Protein AF-A0A0C3C8D4-F1 (afdb_monomer)

Solvent-accessible surface area (backbone atoms only — not comparable to full-atom values): 4786 Å² total; per-residue (Å²): 138,77,82,85,70,94,65,95,42,66,66,51,58,46,51,54,50,49,54,50,47,30,68,73,68,66,51,64,98,67,85,79,60,54,78,41,29,38,44,78,75,65,50,44,79,67,53,27,51,50,50,30,54,45,34,38,68,78,69,66,40,87,55,59,50,67,59,47,63,27,80,44,27,53,60,70,73,68,105

Sequence (79 aa):
MEQVSNVTTLEEAFEVLTAKLRAMLQLSDQVIDRNAPLIKLGIDSLVAVQVRSWFLKELKVDMPVLKLLGRAPLANICK

Structure (mmCIF, N/CA/C/O backbone):
data_AF-A0A0C3C8D4-F1
#
_entry.id   AF-A0A0C3C8D4-F1
#
loop_
_atom_site.group_PDB
_atom_site.id
_atom_site.type_symbol
_atom_site.label_atom_id
_atom_site.label_alt_id
_atom_site.label_comp_id
_atom_site.label_asym_id
_atom_site.label_entity_id
_atom_site.label_seq_id
_atom_site.pdbx_PDB_ins_code
_atom_site.Cartn_x
_atom_site.Cartn_y
_atom_site.Cartn_z
_atom_site.occupancy
_atom_site.B_iso_or_equiv
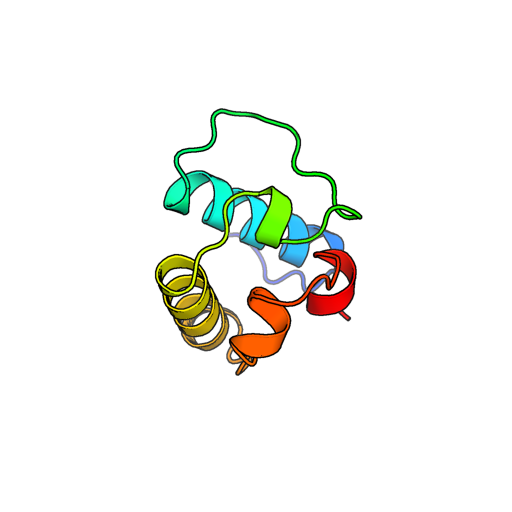_atom_site.auth_seq_id
_atom_site.auth_comp_id
_atom_site.auth_asym_id
_atom_site.auth_atom_id
_atom_site.pdbx_PDB_model_num
ATOM 1 N N . MET A 1 1 ? 5.372 19.941 18.910 1.00 39.78 1 MET A N 1
ATOM 2 C CA . MET A 1 1 ? 5.042 19.358 17.594 1.00 39.78 1 MET A CA 1
ATOM 3 C C . MET A 1 1 ? 4.329 18.049 17.872 1.00 39.78 1 MET A C 1
ATOM 5 O O . MET A 1 1 ? 4.960 17.015 17.987 1.00 39.78 1 MET A O 1
ATOM 9 N N . GLU A 1 2 ? 3.169 18.154 18.504 1.00 42.62 2 GLU A N 1
ATOM 10 C CA . GLU A 1 2 ? 1.846 18.338 17.888 1.00 42.62 2 GLU A CA 1
ATOM 11 C C . GLU A 1 2 ? 1.287 16.973 17.489 1.00 42.62 2 GLU A C 1
ATOM 13 O O . GLU A 1 2 ? 1.832 16.252 16.660 1.00 42.62 2 GLU A O 1
ATOM 18 N N . GLN A 1 3 ? 0.276 16.596 18.263 1.00 48.12 3 GLN A N 1
ATOM 19 C CA . GLN A 1 3 ? -0.395 15.312 18.275 1.00 48.12 3 GLN A CA 1
ATOM 20 C C . GLN A 1 3 ? -1.088 15.126 16.923 1.00 48.12 3 GLN A C 1
ATOM 22 O O . GLN A 1 3 ? -1.927 15.947 16.553 1.00 48.12 3 GLN A O 1
ATOM 27 N N . VAL A 1 4 ? -0.756 14.061 16.188 1.00 48.34 4 VAL A N 1
ATOM 28 C CA . VAL A 1 4 ? -1.520 13.680 14.994 1.00 48.34 4 VAL A CA 1
ATOM 29 C C . VAL A 1 4 ? -2.822 13.055 15.477 1.00 48.34 4 VAL A C 1
ATOM 31 O O . VAL A 1 4 ? -2.914 11.872 15.803 1.00 48.34 4 VAL A O 1
ATOM 34 N N . SER A 1 5 ? -3.798 13.939 15.627 1.00 44.44 5 SER A N 1
ATOM 35 C CA . SER A 1 5 ? -5.205 13.659 15.842 1.00 44.44 5 SER A CA 1
ATOM 36 C C . SER A 1 5 ? -5.696 12.688 14.771 1.00 44.44 5 SER A C 1
ATOM 38 O O . SER A 1 5 ? -5.463 12.902 13.588 1.00 44.44 5 SER A O 1
ATOM 40 N N . ASN A 1 6 ? -6.373 11.623 15.196 1.00 56.47 6 ASN A N 1
ATOM 41 C CA . ASN A 1 6 ? -7.062 10.667 14.333 1.00 56.47 6 ASN A CA 1
ATOM 42 C C . ASN A 1 6 ? -8.038 11.381 13.384 1.00 56.47 6 ASN A C 1
ATOM 44 O O . ASN A 1 6 ? -9.169 11.665 13.780 1.00 56.47 6 ASN A O 1
ATOM 48 N N . VAL A 1 7 ? -7.638 11.635 12.140 1.00 44.84 7 VAL A N 1
ATOM 49 C CA . VAL A 1 7 ? -8.546 12.104 11.094 1.00 44.84 7 VAL A CA 1
ATOM 50 C C . VAL A 1 7 ? -8.531 11.070 9.962 1.00 44.84 7 VAL A C 1
ATOM 52 O O . VAL A 1 7 ? -7.524 10.764 9.332 1.00 44.84 7 VAL A O 1
ATOM 55 N N . THR A 1 8 ? -9.665 10.385 9.811 1.00 57.41 8 THR A N 1
ATOM 56 C CA . THR A 1 8 ? -9.845 9.220 8.933 1.00 57.41 8 THR A CA 1
ATOM 57 C C . THR A 1 8 ? -10.377 9.673 7.576 1.00 57.41 8 THR A C 1
ATOM 59 O O . THR A 1 8 ? -11.477 9.300 7.173 1.00 57.41 8 THR A O 1
ATOM 62 N N . THR A 1 9 ? -9.628 10.526 6.878 1.00 64.38 9 THR A N 1
ATOM 63 C CA . THR A 1 9 ? -9.993 10.961 5.522 1.00 64.38 9 THR A CA 1
ATOM 64 C C . THR A 1 9 ? -9.187 10.185 4.483 1.00 64.38 9 THR A C 1
ATOM 66 O O . THR A 1 9 ? -8.014 9.881 4.697 1.00 64.38 9 THR A O 1
ATOM 69 N N . LEU A 1 10 ? -9.801 9.876 3.333 1.00 65.25 10 LEU A N 1
ATOM 70 C CA . LEU A 1 10 ? -9.150 9.198 2.197 1.00 65.25 10 LEU A CA 1
ATOM 71 C C . LEU A 1 10 ? -7.802 9.834 1.817 1.00 65.25 10 LEU A C 1
ATOM 73 O O . LEU A 1 10 ? -6.873 9.133 1.424 1.00 65.25 10 LEU A O 1
ATOM 77 N N . GLU A 1 11 ? -7.706 11.157 1.948 1.00 68.12 11 GLU A N 1
ATOM 78 C CA . GLU A 1 11 ? -6.509 11.932 1.621 1.00 68.12 11 GL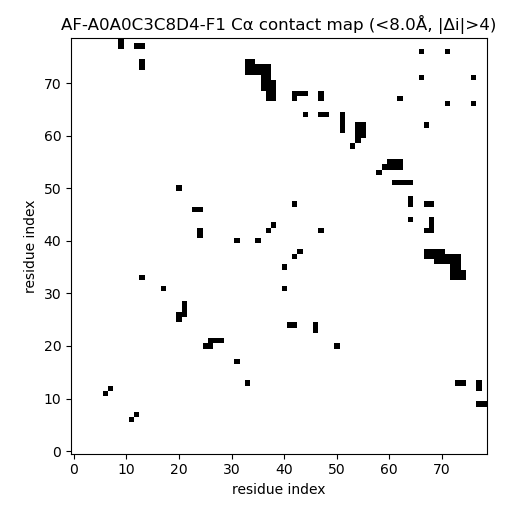U A CA 1
ATOM 79 C C . GLU A 1 11 ? -5.372 11.728 2.632 1.00 68.12 11 GLU A C 1
ATOM 81 O O . GLU A 1 11 ? -4.226 11.568 2.228 1.00 68.12 11 GLU A O 1
ATOM 86 N N . GLU A 1 12 ? -5.663 11.623 3.929 1.00 73.56 12 GLU A N 1
ATOM 87 C CA . GLU A 1 12 ? -4.633 11.343 4.940 1.00 73.56 12 GLU A CA 1
ATOM 88 C C . GLU A 1 12 ? -4.153 9.898 4.888 1.00 73.56 12 GLU A C 1
ATOM 90 O O . GLU A 1 12 ? -2.954 9.643 4.975 1.00 73.56 12 GLU A O 1
ATOM 95 N N . ALA A 1 13 ? -5.063 8.942 4.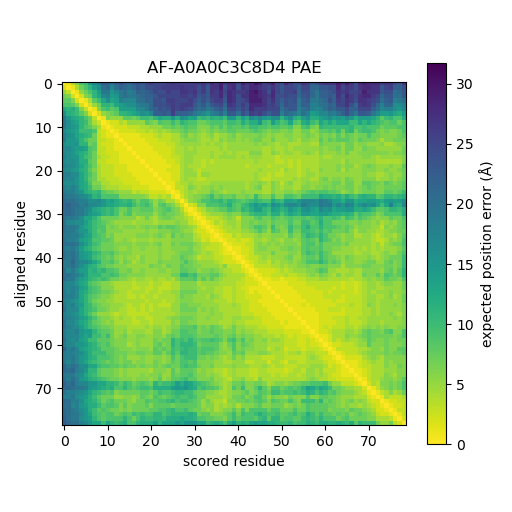678 1.00 72.50 13 ALA A N 1
ATOM 96 C CA . ALA A 1 13 ? -4.675 7.549 4.470 1.00 72.50 13 ALA A CA 1
ATOM 97 C C . ALA A 1 13 ? -3.731 7.414 3.263 1.00 72.50 13 ALA A C 1
ATOM 99 O O . ALA A 1 13 ? -2.763 6.650 3.306 1.00 72.50 13 ALA A O 1
ATOM 100 N N . PHE A 1 14 ? -3.987 8.197 2.210 1.00 74.19 14 PHE A N 1
ATOM 101 C CA . PHE A 1 14 ? -3.125 8.286 1.041 1.00 74.19 14 PHE A CA 1
ATOM 102 C C . PHE A 1 14 ? -1.762 8.898 1.376 1.00 74.19 14 PHE A C 1
ATOM 104 O O . PHE A 1 14 ? -0.746 8.301 1.027 1.00 74.19 14 PHE A O 1
ATOM 111 N N . GLU A 1 15 ? -1.709 10.036 2.069 1.00 78.50 15 GLU A N 1
ATOM 112 C CA . GLU A 1 15 ? -0.451 10.686 2.463 1.00 78.50 15 GLU A CA 1
ATOM 113 C C . GLU A 1 15 ? 0.414 9.775 3.342 1.00 78.50 15 GLU A C 1
ATOM 115 O O . GLU A 1 15 ? 1.600 9.583 3.067 1.00 78.50 15 GLU A O 1
ATOM 120 N N . VAL A 1 16 ? -0.183 9.127 4.346 1.00 80.69 16 VAL A N 1
ATOM 121 C CA . VAL A 1 16 ? 0.531 8.212 5.244 1.00 80.69 16 VAL A CA 1
ATOM 122 C C . VAL A 1 16 ? 1.043 6.987 4.483 1.00 80.69 16 VAL A C 1
ATOM 124 O O . VAL A 1 16 ? 2.208 6.607 4.644 1.00 80.69 16 VAL A O 1
ATOM 127 N N . LEU A 1 17 ? 0.219 6.381 3.619 1.00 77.69 17 LEU A N 1
ATOM 128 C CA . LEU A 1 17 ? 0.653 5.261 2.784 1.00 77.69 17 LEU A CA 1
ATOM 129 C C . LEU A 1 17 ? 1.780 5.691 1.841 1.00 77.69 17 LEU A C 1
ATOM 131 O O . LEU A 1 17 ? 2.783 4.996 1.722 1.00 77.69 17 LEU A O 1
ATOM 135 N N . THR A 1 18 ? 1.654 6.852 1.211 1.00 78.31 18 THR A N 1
ATOM 136 C CA . THR A 1 18 ? 2.643 7.392 0.278 1.00 78.31 18 THR A CA 1
ATOM 137 C C . THR A 1 18 ? 3.970 7.667 0.979 1.00 78.31 18 THR A C 1
ATOM 139 O O . THR A 1 18 ? 5.019 7.241 0.497 1.00 78.31 18 THR A O 1
ATOM 142 N N . ALA A 1 19 ? 3.946 8.302 2.151 1.00 81.81 19 ALA A N 1
ATOM 143 C CA . ALA A 1 19 ? 5.128 8.505 2.981 1.00 81.81 19 ALA A CA 1
ATOM 144 C C . ALA A 1 19 ? 5.769 7.168 3.383 1.00 81.81 19 ALA A C 1
ATOM 146 O O . ALA A 1 19 ? 6.991 7.011 3.311 1.00 81.81 19 ALA A O 1
ATOM 147 N N . LYS A 1 20 ? 4.952 6.168 3.740 1.00 82.12 20 LYS A N 1
ATOM 148 C CA . LYS A 1 20 ? 5.445 4.835 4.090 1.00 82.12 20 LYS A CA 1
ATOM 149 C C . LYS A 1 20 ? 6.080 4.123 2.899 1.00 82.12 20 LYS A C 1
ATOM 151 O O . LYS A 1 20 ? 7.145 3.531 3.051 1.00 82.12 20 LYS A O 1
ATOM 156 N N . LEU A 1 21 ? 5.460 4.209 1.725 1.00 79.50 21 LEU A N 1
ATOM 157 C CA . LEU A 1 21 ? 5.975 3.644 0.483 1.00 79.50 21 LEU A CA 1
ATOM 158 C C . LEU A 1 21 ? 7.273 4.315 0.057 1.00 79.50 21 LEU A C 1
ATOM 160 O O . LEU A 1 21 ? 8.213 3.609 -0.285 1.00 79.50 21 LEU A O 1
ATOM 164 N N . ARG A 1 22 ? 7.371 5.645 0.153 1.00 81.06 22 ARG A N 1
ATOM 165 C CA . ARG A 1 22 ? 8.625 6.372 -0.093 1.00 81.06 22 ARG A CA 1
ATOM 166 C C . ARG A 1 22 ? 9.741 5.883 0.822 1.00 81.06 22 ARG A C 1
ATOM 168 O O . ARG A 1 22 ? 10.829 5.586 0.342 1.00 81.06 22 ARG A O 1
ATOM 175 N N . ALA A 1 23 ? 9.451 5.720 2.114 1.00 82.44 23 ALA A N 1
ATOM 176 C CA . ALA A 1 23 ? 10.418 5.199 3.076 1.00 82.44 23 ALA A CA 1
ATOM 177 C C . ALA A 1 23 ? 10.832 3.743 2.784 1.00 82.44 23 ALA A C 1
ATOM 179 O O . ALA A 1 23 ? 12.004 3.407 2.927 1.00 82.44 23 ALA A O 1
ATOM 180 N N . MET A 1 24 ? 9.896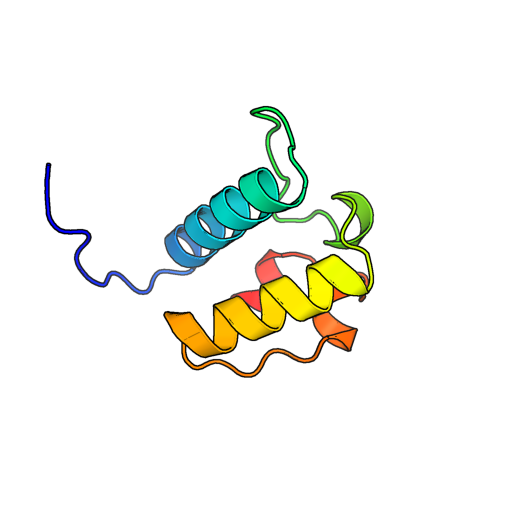 2.881 2.368 1.00 80.50 24 MET A N 1
ATOM 181 C CA . MET A 1 24 ? 10.176 1.473 2.043 1.00 80.50 24 MET A CA 1
ATOM 182 C C . MET A 1 24 ? 10.949 1.308 0.731 1.00 80.50 24 MET A C 1
ATOM 184 O O . MET A 1 24 ? 11.877 0.510 0.658 1.00 80.50 24 MET A O 1
ATOM 188 N N . LEU A 1 25 ? 10.563 2.058 -0.299 1.00 77.50 25 LEU A N 1
ATOM 189 C CA . LEU A 1 25 ? 11.107 1.960 -1.655 1.00 77.50 25 LEU A CA 1
ATOM 190 C C . LEU A 1 25 ? 12.307 2.887 -1.880 1.00 77.50 25 LEU A C 1
ATOM 192 O O . LEU A 1 25 ? 12.841 2.932 -2.984 1.00 77.50 25 LEU A O 1
ATOM 196 N N . GLN A 1 26 ? 12.708 3.643 -0.850 1.00 80.00 26 GLN A N 1
ATOM 197 C CA . GLN A 1 26 ? 13.750 4.671 -0.923 1.00 80.00 26 GLN A CA 1
ATOM 198 C C . GLN A 1 26 ? 13.535 5.636 -2.096 1.00 80.00 26 GLN A C 1
ATOM 200 O O . GLN A 1 26 ? 14.484 6.136 -2.705 1.00 80.00 26 GLN A O 1
ATOM 205 N N . LEU A 1 27 ? 12.267 5.894 -2.426 1.00 73.44 27 LEU A N 1
ATOM 206 C CA . LEU A 1 27 ? 11.932 6.869 -3.445 1.00 73.44 27 LEU A CA 1
ATOM 207 C C . LEU A 1 27 ? 12.337 8.234 -2.896 1.00 73.44 27 LEU A C 1
ATOM 209 O O . LEU A 1 27 ? 11.983 8.601 -1.773 1.00 73.44 27 LEU A O 1
ATOM 213 N N . SER A 1 28 ? 13.074 8.986 -3.711 1.00 65.38 28 SER A N 1
ATOM 214 C CA . SER A 1 28 ? 13.276 10.425 -3.524 1.00 65.38 28 SER A CA 1
ATOM 215 C C . SER A 1 28 ? 11.906 11.118 -3.456 1.00 65.38 28 SER A C 1
ATOM 217 O O . SER A 1 28 ? 10.887 10.456 -3.638 1.00 65.38 28 SER A O 1
ATOM 219 N N . ASP A 1 29 ? 11.843 12.433 -3.248 1.00 65.56 29 ASP A N 1
ATOM 220 C CA . ASP A 1 29 ? 10.600 13.221 -3.098 1.00 65.56 29 ASP A CA 1
ATOM 221 C C . ASP A 1 29 ? 9.702 13.286 -4.368 1.00 65.56 29 ASP A C 1
ATOM 223 O O . ASP A 1 29 ? 9.077 14.287 -4.705 1.00 65.56 29 ASP A O 1
ATOM 227 N N . GLN A 1 30 ? 9.668 12.200 -5.136 1.00 67.94 30 GLN A N 1
ATOM 228 C CA . GLN A 1 30 ? 8.845 11.967 -6.293 1.00 67.94 30 GLN A CA 1
ATOM 229 C C . GLN A 1 30 ? 7.372 12.013 -5.896 1.00 67.94 30 GLN A C 1
ATOM 231 O O . GLN A 1 30 ? 6.914 11.434 -4.898 1.00 67.94 30 GLN A O 1
ATOM 236 N N . VAL A 1 31 ? 6.617 12.709 -6.735 1.00 69.50 31 VAL A N 1
ATOM 237 C CA . VAL A 1 31 ? 5.165 12.775 -6.660 1.00 69.50 31 VAL A CA 1
ATOM 238 C C . VAL A 1 31 ? 4.622 11.395 -7.023 1.00 69.50 31 VAL A C 1
ATOM 240 O O . VAL A 1 31 ? 4.746 10.947 -8.161 1.00 69.50 31 VAL A O 1
ATOM 243 N N . ILE A 1 32 ? 4.043 10.704 -6.044 1.00 74.56 32 ILE A N 1
ATOM 244 C CA . ILE A 1 32 ? 3.357 9.434 -6.275 1.00 74.56 32 ILE A CA 1
ATOM 245 C C . ILE A 1 32 ? 1.968 9.756 -6.827 1.00 74.56 32 ILE A C 1
ATOM 247 O O . ILE A 1 32 ? 1.159 10.408 -6.168 1.00 74.56 32 ILE A O 1
ATOM 251 N N . ASP A 1 33 ? 1.694 9.310 -8.051 1.00 74.69 33 ASP A N 1
ATOM 252 C CA . ASP A 1 33 ? 0.380 9.478 -8.666 1.00 74.69 33 ASP A CA 1
ATOM 253 C C . ASP A 1 33 ? -0.630 8.507 -8.034 1.00 74.69 33 ASP A C 1
ATOM 255 O O . ASP A 1 33 ? -0.456 7.288 -8.032 1.00 74.69 33 ASP A O 1
ATOM 259 N N . ARG A 1 34 ? -1.725 9.066 -7.520 1.00 71.69 34 ARG A N 1
ATOM 260 C CA . ARG A 1 34 ? -2.831 8.347 -6.865 1.00 71.69 34 ARG A CA 1
ATOM 261 C C . ARG A 1 34 ? -3.555 7.386 -7.802 1.00 71.69 34 ARG A C 1
ATOM 263 O O . ARG A 1 34 ? -4.128 6.388 -7.358 1.00 71.69 34 ARG A O 1
ATOM 270 N N . ASN A 1 35 ? -3.523 7.704 -9.093 1.00 74.38 35 ASN A N 1
ATOM 271 C CA . ASN A 1 35 ? -4.112 6.904 -10.155 1.00 74.38 35 ASN A CA 1
ATOM 272 C C . ASN A 1 35 ? -3.117 5.891 -10.728 1.00 74.38 35 ASN A C 1
ATOM 274 O O . ASN A 1 35 ? -3.514 5.015 -11.501 1.00 74.38 35 ASN A O 1
ATOM 278 N N . ALA A 1 36 ? -1.834 5.978 -10.360 1.00 74.50 36 ALA A N 1
ATOM 279 C CA . ALA A 1 36 ? -0.858 5.006 -10.804 1.00 74.50 36 ALA A CA 1
ATOM 280 C C . ALA A 1 36 ? -1.078 3.659 -10.094 1.00 74.50 36 ALA A C 1
ATOM 282 O O . ALA A 1 36 ? -1.380 3.608 -8.897 1.00 74.50 36 ALA A O 1
ATOM 283 N N . PRO A 1 37 ? -0.898 2.544 -10.819 1.00 73.75 37 PRO A N 1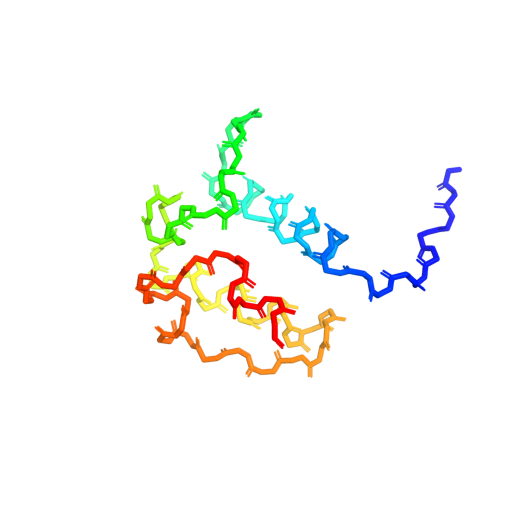
ATOM 284 C CA . PRO A 1 37 ? -0.826 1.228 -10.210 1.00 73.75 37 PRO A CA 1
ATOM 285 C C . PRO A 1 37 ? 0.324 1.162 -9.205 1.00 73.75 37 PRO A C 1
ATOM 287 O O . PRO A 1 37 ? 1.438 1.576 -9.527 1.00 73.75 37 PRO A O 1
ATOM 290 N N . LEU A 1 38 ? 0.090 0.539 -8.051 1.00 74.88 38 LEU A N 1
ATOM 291 C CA . LEU A 1 38 ? 1.127 0.264 -7.049 1.00 74.88 38 LEU A CA 1
ATOM 292 C C . LEU A 1 38 ? 2.385 -0.382 -7.648 1.00 74.88 38 LEU A C 1
ATOM 294 O O . LEU A 1 38 ? 3.505 0.010 -7.339 1.00 74.88 38 LEU A O 1
ATOM 298 N N . ILE A 1 39 ? 2.208 -1.318 -8.581 1.00 75.06 39 ILE A N 1
ATOM 299 C CA . ILE A 1 39 ? 3.320 -1.991 -9.260 1.00 75.06 39 ILE A CA 1
ATOM 300 C C . ILE A 1 39 ? 4.222 -1.035 -10.061 1.00 75.06 39 ILE A C 1
ATOM 302 O O . ILE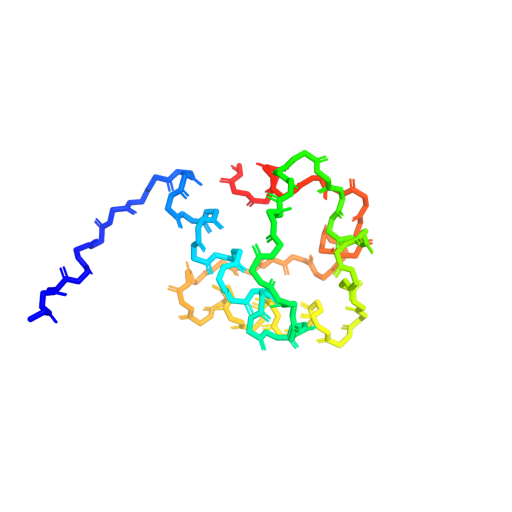 A 1 39 ? 5.409 -1.303 -10.214 1.00 75.06 39 ILE A O 1
ATOM 306 N N . LYS A 1 40 ? 3.704 0.110 -10.539 1.00 75.06 40 LYS A N 1
ATOM 307 C CA . LYS A 1 40 ? 4.535 1.131 -11.204 1.00 75.06 40 LYS A CA 1
ATOM 308 C C . LYS A 1 40 ? 5.450 1.872 -10.232 1.00 75.06 40 LYS A C 1
ATOM 310 O O . LYS A 1 40 ? 6.445 2.430 -10.674 1.00 75.06 40 LYS A O 1
ATOM 315 N N . LEU A 1 41 ? 5.125 1.871 -8.941 1.00 73.56 41 LEU A N 1
ATOM 316 C CA . LEU A 1 41 ? 5.945 2.492 -7.902 1.00 73.56 41 LEU A CA 1
ATOM 317 C C . LEU A 1 41 ? 7.126 1.603 -7.490 1.00 73.56 41 LEU A C 1
ATOM 319 O O . LEU A 1 41 ? 7.962 2.045 -6.717 1.00 73.56 41 LEU A O 1
ATOM 323 N N . GLY A 1 42 ? 7.211 0.371 -8.003 1.00 75.81 42 GLY A N 1
ATOM 324 C CA . GLY A 1 42 ? 8.229 -0.600 -7.597 1.00 75.81 42 GLY A CA 1
ATOM 325 C C . GLY A 1 42 ? 7.785 -1.501 -6.446 1.00 75.81 42 GLY A C 1
ATOM 326 O O . GLY A 1 42 ? 8.622 -2.133 -5.813 1.00 75.81 42 GLY A O 1
ATOM 327 N N . ILE A 1 43 ? 6.477 -1.579 -6.169 1.00 79.25 43 ILE A N 1
ATOM 328 C CA . ILE A 1 43 ? 5.925 -2.551 -5.218 1.00 79.25 43 ILE A CA 1
ATOM 329 C C . ILE A 1 43 ? 6.206 -3.960 -5.746 1.00 79.25 43 ILE A C 1
ATOM 331 O O . ILE A 1 43 ? 5.608 -4.396 -6.732 1.00 79.25 43 ILE A O 1
ATOM 335 N N . ASP A 1 44 ? 7.104 -4.665 -5.069 1.00 81.75 44 ASP A N 1
ATOM 336 C CA . ASP A 1 44 ? 7.375 -6.082 -5.277 1.00 81.75 44 ASP A CA 1
ATOM 337 C C . ASP A 1 44 ? 6.629 -6.948 -4.243 1.00 81.75 44 ASP A C 1
ATOM 339 O O . ASP A 1 44 ? 5.921 -6.454 -3.357 1.00 81.75 44 ASP A O 1
ATOM 343 N N . SER A 1 45 ? 6.776 -8.269 -4.348 1.00 81.88 45 SER A N 1
ATOM 344 C CA . SER A 1 45 ? 6.159 -9.224 -3.420 1.00 81.88 45 SER A CA 1
ATOM 345 C C . SER A 1 45 ? 6.567 -9.009 -1.958 1.00 81.88 45 SER A C 1
ATOM 347 O O . SER A 1 45 ? 5.757 -9.252 -1.065 1.00 81.88 45 SER A O 1
ATOM 349 N N . LEU A 1 46 ? 7.794 -8.552 -1.693 1.00 83.50 46 LEU A N 1
ATOM 350 C CA . LEU A 1 46 ? 8.305 -8.333 -0.342 1.00 83.50 46 LEU A CA 1
ATOM 351 C C . LEU A 1 46 ? 7.721 -7.050 0.257 1.00 83.50 46 LEU A C 1
ATOM 353 O O . LEU A 1 46 ? 7.196 -7.067 1.372 1.00 83.50 46 LEU A O 1
ATOM 357 N N . VAL A 1 47 ? 7.744 -5.959 -0.504 1.00 81.88 47 VAL A N 1
ATOM 358 C CA . VAL A 1 47 ? 7.156 -4.673 -0.126 1.00 81.88 47 VAL A CA 1
ATOM 359 C C . VAL A 1 47 ? 5.650 -4.823 0.071 1.00 81.88 47 VAL A C 1
ATOM 361 O O . VAL A 1 47 ? 5.113 -4.312 1.049 1.00 81.88 47 VAL A O 1
ATOM 364 N N . ALA A 1 48 ? 4.958 -5.600 -0.765 1.00 83.81 48 ALA A N 1
ATOM 365 C CA . ALA A 1 48 ? 3.533 -5.868 -0.589 1.00 83.81 48 ALA A CA 1
ATOM 366 C C . ALA A 1 48 ? 3.220 -6.563 0.755 1.00 83.81 48 ALA A C 1
ATOM 368 O O . ALA A 1 48 ? 2.251 -6.207 1.429 1.00 83.81 48 ALA A O 1
ATOM 369 N N . VAL A 1 49 ? 4.056 -7.508 1.202 1.00 86.50 49 VAL A N 1
ATOM 370 C CA . VAL A 1 49 ? 3.914 -8.143 2.527 1.00 86.50 49 VAL A CA 1
ATOM 371 C C . VAL A 1 49 ? 4.201 -7.151 3.662 1.00 86.50 49 VAL A C 1
ATOM 373 O O . VAL A 1 49 ? 3.493 -7.156 4.676 1.00 86.50 49 VAL A O 1
ATOM 376 N N . GLN A 1 50 ? 5.192 -6.271 3.495 1.00 85.00 50 GLN A N 1
ATOM 377 C CA . GLN A 1 50 ? 5.495 -5.226 4.477 1.00 85.00 50 GLN A CA 1
ATOM 378 C C . GLN A 1 50 ? 4.353 -4.211 4.601 1.00 85.00 50 GLN A C 1
ATOM 380 O O . GLN A 1 50 ? 3.941 -3.886 5.715 1.00 85.00 50 GLN A O 1
ATOM 385 N N . VAL A 1 51 ? 3.801 -3.755 3.474 1.00 81.25 51 VAL A N 1
ATOM 386 C CA . VAL A 1 51 ? 2.661 -2.831 3.421 1.00 81.25 51 VAL A CA 1
ATOM 387 C C . VAL A 1 51 ? 1.440 -3.462 4.078 1.00 81.25 51 VAL A C 1
ATOM 389 O O . VAL A 1 51 ? 0.845 -2.837 4.950 1.00 81.25 51 VAL A O 1
ATOM 392 N N . ARG A 1 52 ? 1.106 -4.720 3.756 1.00 85.50 52 ARG A N 1
ATOM 393 C CA . ARG A 1 52 ? 0.030 -5.455 4.443 1.00 85.50 52 ARG A CA 1
ATOM 394 C C . ARG A 1 52 ? 0.238 -5.489 5.957 1.00 85.50 52 ARG A C 1
ATOM 396 O O . ARG A 1 52 ? -0.688 -5.192 6.705 1.00 85.50 52 ARG A O 1
ATOM 403 N N . SER A 1 53 ? 1.439 -5.847 6.409 1.00 87.56 53 SER A N 1
ATOM 404 C CA . SER A 1 53 ? 1.743 -5.935 7.844 1.00 87.56 53 SER A CA 1
ATOM 405 C C . SER A 1 53 ? 1.598 -4.578 8.536 1.00 87.56 53 SER A C 1
ATOM 407 O O . SER A 1 53 ? 1.119 -4.501 9.664 1.00 87.56 53 SER A O 1
ATOM 409 N N . TRP A 1 54 ? 1.972 -3.500 7.845 1.00 85.06 54 TRP A N 1
ATOM 41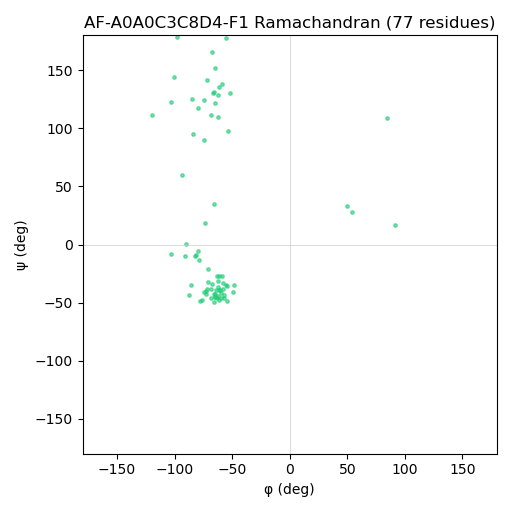0 C CA . TRP A 1 54 ? 1.801 -2.133 8.322 1.00 85.06 54 TRP A CA 1
ATOM 411 C C . TRP A 1 54 ? 0.323 -1.723 8.386 1.00 85.06 54 TRP A C 1
ATOM 413 O O . TRP A 1 54 ? -0.110 -1.232 9.423 1.00 85.06 54 TRP A O 1
ATOM 423 N N . PHE A 1 55 ? -0.473 -2.007 7.351 1.00 81.31 55 PHE A N 1
ATOM 424 C CA . PHE A 1 55 ? -1.925 -1.781 7.351 1.00 81.31 55 PHE A CA 1
ATOM 425 C C . PHE A 1 55 ? -2.620 -2.514 8.500 1.00 81.31 55 PHE A C 1
ATOM 427 O O . PHE A 1 55 ? -3.455 -1.940 9.197 1.00 81.31 55 PHE A O 1
ATOM 434 N N . LEU A 1 56 ? -2.241 -3.768 8.744 1.00 83.50 56 LEU A N 1
ATOM 435 C CA . LEU A 1 56 ? -2.796 -4.553 9.839 1.00 83.50 56 LEU A CA 1
ATOM 436 C C . LEU A 1 56 ? -2.386 -3.996 11.212 1.00 83.50 56 LEU A C 1
ATOM 438 O O . LEU A 1 56 ? -3.164 -4.061 12.160 1.00 83.50 56 LEU A O 1
ATOM 442 N N . LYS A 1 57 ? -1.179 -3.433 11.329 1.00 83.00 57 LYS A N 1
ATOM 443 C CA . LYS A 1 57 ? -0.664 -2.872 12.582 1.00 83.00 57 LYS A CA 1
ATOM 444 C C . LYS A 1 57 ? -1.241 -1.489 12.896 1.00 83.00 57 LYS A C 1
ATOM 446 O O . LYS A 1 57 ? -1.690 -1.274 14.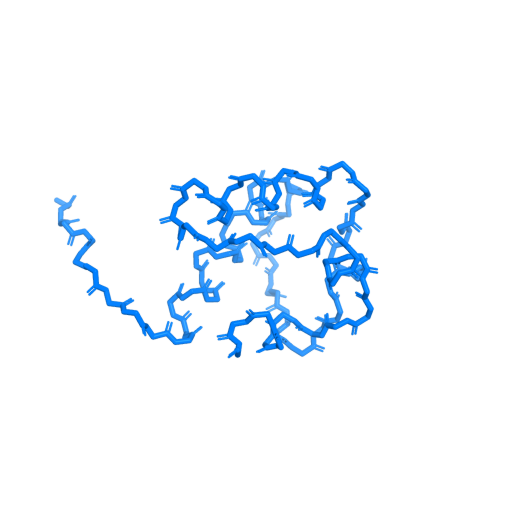017 1.00 83.00 57 LYS A O 1
ATOM 451 N N . GLU A 1 58 ? -1.226 -0.576 11.928 1.00 80.50 58 GLU A N 1
ATOM 452 C CA . GLU A 1 58 ? -1.629 0.822 12.124 1.00 80.50 58 GLU A CA 1
ATOM 453 C C . GLU A 1 58 ? -3.131 1.027 11.921 1.00 80.50 58 GLU A C 1
ATOM 455 O O . GLU A 1 58 ? -3.779 1.706 12.711 1.00 80.50 58 GLU A O 1
ATOM 460 N N . LEU A 1 59 ? -3.699 0.420 10.875 1.00 73.25 59 LEU A N 1
ATOM 461 C CA . LEU A 1 59 ? -5.093 0.631 10.472 1.00 73.25 59 LEU A CA 1
ATOM 462 C C . LEU A 1 59 ? -6.011 -0.526 10.889 1.00 73.25 59 LEU A C 1
ATOM 464 O O . LEU A 1 59 ? -7.226 -0.415 10.762 1.00 73.25 59 LEU A O 1
ATOM 468 N N . LYS A 1 60 ? -5.451 -1.638 11.391 1.00 78.25 60 LYS A N 1
ATOM 469 C CA . LYS A 1 60 ? -6.180 -2.886 11.690 1.00 78.25 60 LYS A CA 1
ATOM 470 C C . LYS A 1 60 ? -6.982 -3.421 10.498 1.00 78.25 60 LYS A C 1
ATOM 472 O O . LYS A 1 60 ? -7.970 -4.130 10.676 1.00 78.25 60 LYS A O 1
ATOM 477 N N . VAL A 1 61 ? -6.527 -3.113 9.283 1.00 77.62 61 VAL A N 1
ATOM 478 C CA . VAL A 1 61 ? -7.123 -3.577 8.026 1.00 77.62 61 VAL A CA 1
ATOM 479 C C . VAL A 1 61 ? -6.269 -4.706 7.459 1.00 77.62 61 VAL A C 1
ATOM 481 O O . VAL A 1 61 ? -5.082 -4.517 7.195 1.00 77.62 61 VAL A O 1
ATOM 484 N N . ASP A 1 62 ? -6.866 -5.879 7.233 1.00 79.44 62 ASP A N 1
ATOM 485 C CA . ASP A 1 62 ? -6.188 -6.970 6.526 1.00 79.44 62 ASP A CA 1
ATOM 486 C C . ASP A 1 62 ? -6.333 -6.787 5.009 1.00 79.44 62 ASP A C 1
ATOM 488 O O . ASP A 1 62 ? -7.340 -7.150 4.398 1.00 79.44 62 ASP A O 1
ATOM 492 N N . MET A 1 63 ? -5.318 -6.174 4.398 1.00 76.19 63 MET A N 1
ATOM 493 C CA . MET A 1 63 ? -5.266 -5.952 2.955 1.00 76.19 63 MET A CA 1
ATOM 494 C C . MET A 1 63 ? -4.708 -7.193 2.234 1.00 76.19 63 MET A C 1
ATOM 496 O O . MET A 1 63 ? -3.578 -7.604 2.517 1.00 76.19 63 MET A O 1
ATOM 500 N N . PRO A 1 64 ? -5.409 -7.766 1.237 1.00 81.50 64 PRO A N 1
ATOM 501 C CA . PRO A 1 64 ? -4.868 -8.862 0.441 1.00 81.50 64 PRO A CA 1
ATOM 502 C C . PRO A 1 64 ? -3.611 -8.431 -0.326 1.00 81.50 64 PRO A C 1
ATOM 504 O O . PRO A 1 64 ? -3.650 -7.467 -1.092 1.00 81.50 64 PRO A O 1
ATOM 507 N N . VAL A 1 65 ? -2.522 -9.199 -0.214 1.00 81.44 65 VAL A N 1
ATOM 508 C CA . VAL A 1 65 ? -1.271 -8.961 -0.969 1.00 81.44 65 VAL A CA 1
ATOM 509 C C . VAL A 1 65 ? -1.532 -8.922 -2.480 1.00 81.44 65 VAL A C 1
ATOM 511 O O . VAL A 1 65 ? -0.956 -8.109 -3.192 1.00 81.44 65 VAL A O 1
ATOM 514 N N . LEU A 1 66 ? -2.479 -9.727 -2.971 1.00 78.94 66 LEU A N 1
ATOM 515 C CA . LEU A 1 66 ? -2.903 -9.718 -4.375 1.00 78.94 66 LEU A CA 1
ATOM 516 C C . LEU A 1 66 ? -3.521 -8.384 -4.817 1.00 78.94 66 LEU A C 1
ATOM 518 O O . LEU A 1 66 ? -3.368 -8.007 -5.974 1.00 78.94 66 LEU A O 1
ATOM 522 N N . LYS A 1 67 ? -4.195 -7.648 -3.921 1.00 76.62 67 LYS A N 1
ATOM 523 C CA . LYS A 1 67 ? -4.684 -6.296 -4.235 1.00 76.62 67 LYS A CA 1
ATOM 524 C C . LYS A 1 67 ? -3.530 -5.295 -4.331 1.00 76.62 67 LYS A C 1
ATOM 526 O O . LYS A 1 67 ? -3.616 -4.379 -5.139 1.00 76.62 67 LYS A O 1
ATOM 531 N N . LEU A 1 68 ? -2.463 -5.495 -3.552 1.00 76.50 68 LEU A N 1
ATOM 532 C CA . LEU A 1 68 ? -1.260 -4.654 -3.573 1.00 76.50 68 LEU A CA 1
ATOM 533 C C . LEU A 1 68 ? -0.388 -4.907 -4.811 1.00 76.50 68 LEU A C 1
ATOM 535 O O . LEU A 1 68 ? 0.116 -3.971 -5.419 1.00 76.50 68 LEU A O 1
ATOM 539 N N . LEU A 1 69 ? -0.246 -6.174 -5.203 1.00 77.62 69 LEU A N 1
ATOM 540 C CA . LEU A 1 69 ? 0.453 -6.589 -6.426 1.00 77.62 69 LEU A CA 1
ATOM 541 C C . LEU A 1 69 ? -0.400 -6.414 -7.688 1.00 77.62 69 LEU A C 1
ATOM 543 O O . LEU A 1 69 ? 0.101 -6.499 -8.810 1.00 77.62 69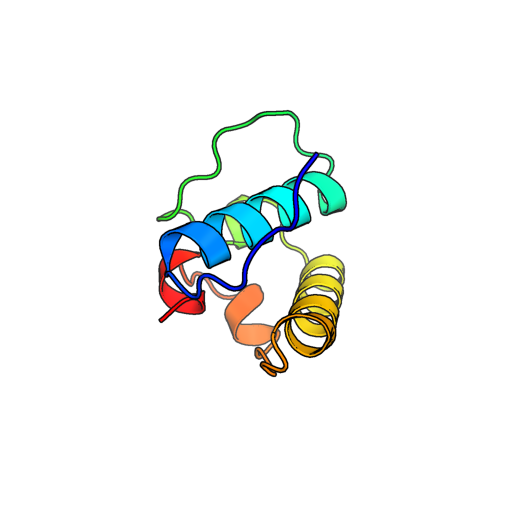 LEU A O 1
ATOM 547 N N . GLY A 1 70 ? -1.701 -6.195 -7.517 1.00 70.62 70 GLY A N 1
ATOM 548 C CA . GLY A 1 70 ? -2.618 -5.941 -8.610 1.00 70.62 70 GLY A CA 1
ATOM 549 C C . GLY A 1 70 ? -2.343 -4.601 -9.290 1.00 70.62 70 GLY A C 1
ATOM 550 O O . GLY A 1 70 ? -1.702 -3.701 -8.753 1.00 70.62 70 GLY A O 1
ATOM 551 N N . ARG A 1 71 ? -2.926 -4.410 -10.476 1.00 68.00 71 ARG A N 1
ATOM 552 C CA . ARG A 1 71 ? -2.960 -3.098 -11.151 1.00 68.00 71 ARG A CA 1
ATOM 553 C C . ARG A 1 71 ? -3.947 -2.114 -10.511 1.00 68.00 71 ARG A C 1
ATOM 555 O O . ARG A 1 71 ? -4.359 -1.158 -11.162 1.00 68.00 71 ARG A O 1
ATOM 562 N N . ALA A 1 72 ? -4.357 -2.358 -9.268 1.00 70.56 72 ALA A N 1
ATOM 563 C CA . ALA A 1 72 ? -5.256 -1.460 -8.573 1.00 70.56 72 ALA A CA 1
ATOM 564 C C . ALA A 1 72 ? -4.539 -0.117 -8.338 1.00 70.56 72 ALA A C 1
ATOM 566 O O . ALA A 1 72 ? -3.388 -0.110 -7.887 1.00 70.56 72 ALA A O 1
ATOM 567 N N . PRO A 1 73 ? -5.188 1.013 -8.660 1.00 69.38 73 PRO A N 1
ATOM 568 C CA . PRO A 1 73 ? -4.676 2.314 -8.268 1.00 69.38 73 PRO A CA 1
ATOM 569 C C . PRO A 1 73 ? -4.706 2.433 -6.745 1.00 69.38 73 PRO A C 1
ATOM 571 O O . PRO A 1 73 ? -5.570 1.842 -6.088 1.00 69.38 73 PRO A O 1
ATOM 574 N N . LEU A 1 74 ? -3.798 3.232 -6.187 1.00 69.00 74 LEU A N 1
ATOM 575 C CA . LEU A 1 74 ? -3.730 3.476 -4.742 1.00 69.00 74 LEU A CA 1
ATOM 576 C C . LEU A 1 74 ? -5.079 3.973 -4.191 1.00 69.00 74 LEU A C 1
ATOM 578 O O . LEU A 1 74 ? -5.510 3.560 -3.120 1.00 69.00 74 LEU A O 1
ATOM 582 N N . ALA A 1 75 ? -5.803 4.775 -4.976 1.00 68.31 75 ALA A N 1
ATOM 583 C CA . ALA A 1 75 ? -7.138 5.262 -4.633 1.00 68.31 75 ALA A CA 1
ATOM 584 C C . ALA A 1 75 ? -8.182 4.147 -4.389 1.00 68.31 75 ALA A C 1
ATOM 586 O O . ALA A 1 75 ? -9.127 4.349 -3.632 1.00 68.31 75 ALA A O 1
ATOM 587 N N . ASN A 1 76 ? -8.023 2.963 -4.994 1.00 70.50 76 ASN A N 1
ATOM 588 C CA . ASN A 1 76 ? -8.924 1.822 -4.779 1.00 70.50 76 ASN A CA 1
ATOM 589 C C . ASN A 1 76 ? -8.611 1.027 -3.502 1.00 70.50 76 ASN A C 1
ATOM 591 O O . ASN A 1 76 ? -9.370 0.128 -3.155 1.00 70.50 76 ASN A O 1
ATOM 595 N N . ILE A 1 77 ? -7.489 1.311 -2.842 1.00 68.19 77 ILE A N 1
ATOM 596 C CA . ILE A 1 77 ? -7.086 0.675 -1.580 1.00 68.19 77 ILE A CA 1
ATOM 597 C C . ILE A 1 77 ? -7.712 1.400 -0.401 1.00 68.19 77 ILE A C 1
ATOM 599 O O . ILE A 1 77 ? -8.062 0.773 0.591 1.00 68.19 77 ILE A O 1
ATOM 603 N N . CYS A 1 78 ? -7.851 2.718 -0.526 1.00 63.25 78 CYS A N 1
ATOM 604 C CA . CYS A 1 78 ? -8.455 3.555 0.497 1.00 63.25 78 CYS A CA 1
ATOM 605 C C . CYS A 1 78 ? -9.998 3.554 0.438 1.00 63.25 78 CYS A C 1
ATOM 607 O O . CYS A 1 78 ? -10.614 4.058 1.368 1.00 63.25 78 CYS A O 1
ATOM 609 N N . LYS A 1 79 ? -10.615 2.993 -0.616 1.00 56.59 79 LYS A N 1
ATOM 610 C CA . LYS A 1 79 ? -12.070 2.763 -0.723 1.00 56.59 79 LYS A CA 1
ATOM 611 C C . LYS A 1 79 ? -12.521 1.535 0.059 1.00 56.59 79 LYS A C 1
ATOM 613 O O . LYS A 1 79 ? -13.615 1.629 0.652 1.00 56.59 79 LYS A O 1
#

Foldseek 3Di:
DDDPPDDLDLVVVVVVLVVVLCVVLVPDPDDDDQLFFLVVSVDDLVNLVVSQVVCCVPVVDRDDSCCNVDRDGNSVVSD

Nearest PDB structures (foldseek):
  6rcx-assembly1_B  TM=8.159E-01  e=6.012E-03  Mycobacteroides abscessus ATCC 19977
  8ahq-assembly1_C  TM=8.500E-01  e=4.802E-02  Streptomyces virginiae
  4hkg-assembly2_B  TM=8.556E-01  e=6.579E-02  Acinetobacter baumannii AB307-0294
  8cg6-assembly1_C  TM=7.453E-01  e=3.975E-02  Cercospora nicotianae
  1vku-assembly1_A  TM=7.479E-01  e=2.981E-01  Thermotoga maritima MSB8

Secondary structure (DSSP, 8-state):
---------HHHHHHHHHHHHHHHHT--S----TTSBGGGGT--HHHHHHHHHHIIIII-----HHHHHSS-BGGGT--

Mean predicted aligned error: 8.15 Å

InterPro domains:
  IPR006162 Phosphopantetheine attachment site [PS00012] (40-55)
  IPR009081 Phosphopantetheine binding ACP domain [PF00550] (16-70)
  IPR009081 Phosphopantetheine binding ACP domain [PS50075] (8-79)
  IPR020806 Polyketide synthase-like, phosphopantetheine-binding domain [SM00823] (14-72)
  IPR036736 ACP-like superfamily [G3DSA:1.10.1200.10] (3-79)
  IPR036736 ACP-like superfamily [SSF47336] (11-76)

Organism: Oidiodendron maius (strain Zn) (NCBI:txid913774)

Radius of gyration: 12.19 Å; Cα contacts (8 Å, |Δi|>4): 74; chains: 1; bounding box: 26×29×30 Å

pLDDT: mean 73.2, std 10.61, range [39.78, 87.56]